Protein AF-A0A6J6LRE7-F1 (afdb_monomer)

Sequence (114 aa):
MLYPKILLDKLSESELDLEEVFERNLHNSAFTSDYGNASTVLRDMSSEELVEAVTEMARRVEGTFVETPLQKQMQAKLNHILSNHPKLQPTPNHHPVRAEFASCFLSNYPKFID

Solvent-accessible surface area (backbone atoms only — not comparable to full-atom values): 6951 Å² total; per-residue (Å²): 136,88,71,64,68,44,53,23,34,63,84,80,68,40,76,58,51,73,65,57,35,54,77,67,51,44,83,82,20,79,96,39,71,62,40,73,68,64,47,57,43,79,41,68,60,50,74,66,58,46,50,52,52,51,51,50,52,49,26,57,72,73,70,68,53,81,72,51,76,67,54,50,52,51,50,52,54,50,52,54,52,36,70,75,34,71,91,67,48,76,67,92,78,63,65,52,64,60,55,50,49,52,50,55,49,44,73,76,42,67,73,78,82,110

pLDDT: mean 73.81, std 12.64, range [45.66, 89.88]

Radius of gyration: 17.72 Å; Cα contacts (8 Å, |Δi|>4): 63; chains: 1; bound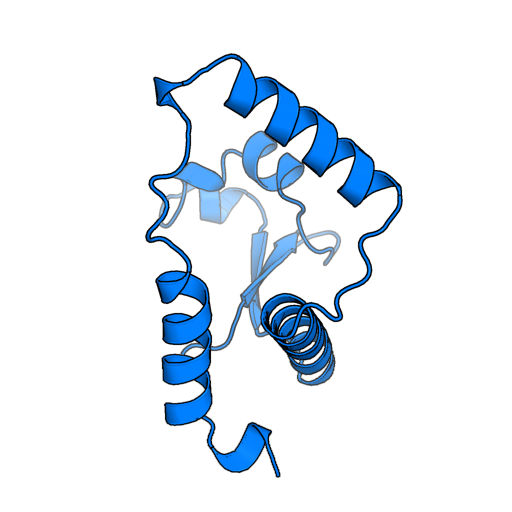ing box: 44×36×43 Å

Secondary structure (DSSP, 8-state):
----EEEEETTT-PBPPHHHHHHTTGGG-TTSHHHHHTTEEEEEPPHHHHHHHHHHHHHHHHT-----HHHHHHHHHHHHHHHH-GGGSPPTT-SHHHHHHHHHHHHH-GGG--

Foldseek 3Di:
DDADKFKAQQPVRDTDDPVNCVVLVVVPQVPHVSVVVSRIDIDGDDPVRVCVVVVQLVCVLVVNHDDDPVRVVVVVVVVVVCVVPVVPPPDPPPPCVSVVVVVVVCVVPVVPVD

Structure (mmCIF, N/CA/C/O backbone):
data_AF-A0A6J6LRE7-F1
#
_entry.id   AF-A0A6J6LRE7-F1
#
loop_
_atom_site.group_PDB
_atom_site.id
_atom_site.type_symbol
_atom_site.label_atom_id
_atom_site.label_alt_id
_atom_site.label_comp_id
_atom_site.label_asym_id
_atom_site.label_entity_id
_atom_site.label_seq_id
_atom_site.pdbx_PDB_ins_code
_atom_site.Cartn_x
_atom_site.Cartn_y
_atom_site.Cartn_z
_atom_site.occupancy
_atom_site.B_iso_or_equiv
_atom_site.auth_seq_id
_atom_site.auth_comp_id
_atom_site.auth_asym_id
_atom_site.auth_atom_id
_atom_site.pdbx_PDB_model_num
ATOM 1 N N . MET A 1 1 ? 3.496 -20.531 3.641 1.00 46.78 1 MET A N 1
ATOM 2 C CA . MET A 1 1 ? 3.313 -19.177 4.202 1.00 46.78 1 MET A CA 1
ATOM 3 C C . MET A 1 1 ? 3.497 -18.184 3.069 1.00 46.78 1 MET A C 1
ATOM 5 O O . MET A 1 1 ? 4.495 -18.287 2.369 1.00 46.78 1 MET A O 1
ATOM 9 N N . LEU A 1 2 ? 2.515 -17.314 2.833 1.00 54.88 2 LEU A N 1
ATOM 10 C CA . LEU A 1 2 ? 2.625 -16.183 1.908 1.00 54.88 2 LEU A CA 1
ATOM 11 C C . LEU A 1 2 ? 2.951 -14.959 2.761 1.00 54.88 2 LEU A C 1
ATOM 13 O O . LEU A 1 2 ? 2.107 -14.512 3.531 1.00 54.88 2 LEU A O 1
ATOM 17 N N . TYR A 1 3 ? 4.188 -14.483 2.678 1.00 63.53 3 TYR A N 1
ATOM 18 C CA . TYR A 1 3 ? 4.587 -13.228 3.303 1.00 63.53 3 TYR A CA 1
ATOM 19 C C . TYR A 1 3 ? 4.154 -12.073 2.396 1.00 63.53 3 TYR A C 1
ATOM 21 O O . TYR A 1 3 ? 4.303 -12.204 1.175 1.00 63.53 3 TYR A O 1
ATOM 29 N N . PRO A 1 4 ? 3.597 -10.980 2.946 1.00 74.94 4 PRO A N 1
ATOM 30 C CA . PRO A 1 4 ? 3.396 -9.745 2.198 1.00 74.94 4 PRO A CA 1
ATOM 31 C C . PRO A 1 4 ? 4.692 -9.318 1.502 1.00 74.94 4 PRO A C 1
ATOM 33 O O . PRO A 1 4 ? 5.776 -9.431 2.081 1.00 74.94 4 PRO A O 1
ATOM 36 N N . LYS A 1 5 ? 4.577 -8.882 0.245 1.00 81.75 5 LYS A N 1
ATOM 37 C CA . LYS A 1 5 ? 5.720 -8.565 -0.616 1.00 81.75 5 LYS A CA 1
ATOM 38 C C . LYS A 1 5 ? 5.669 -7.117 -1.063 1.00 81.75 5 LYS A C 1
ATOM 40 O O . LYS A 1 5 ? 4.596 -6.620 -1.391 1.00 81.75 5 LYS A O 1
ATOM 45 N N . 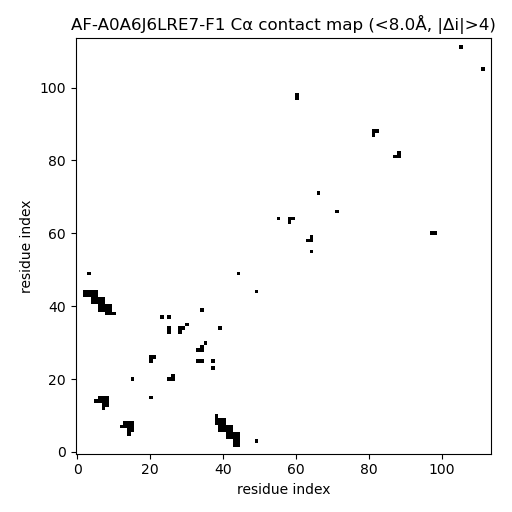ILE A 1 6 ? 6.842 -6.509 -1.142 1.00 86.00 6 ILE A N 1
ATOM 46 C CA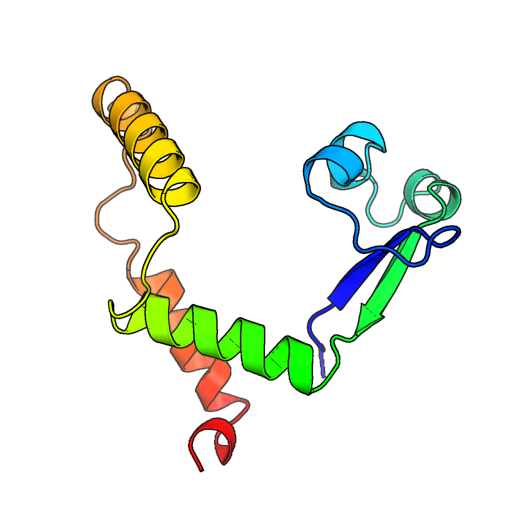 . ILE A 1 6 ? 7.062 -5.196 -1.741 1.00 86.00 6 ILE A CA 1
ATOM 47 C C . ILE A 1 6 ? 7.731 -5.409 -3.096 1.00 86.00 6 ILE A C 1
ATOM 49 O O . ILE A 1 6 ? 8.582 -6.295 -3.249 1.00 86.00 6 ILE A O 1
ATOM 53 N N . LEU A 1 7 ? 7.325 -4.612 -4.080 1.00 88.00 7 LEU A N 1
ATOM 54 C CA . LEU A 1 7 ? 7.969 -4.561 -5.382 1.00 88.00 7 LEU A CA 1
ATOM 55 C C . LEU A 1 7 ? 9.026 -3.455 -5.370 1.00 88.00 7 LEU A C 1
ATOM 57 O O . LEU A 1 7 ? 8.724 -2.302 -5.079 1.00 88.00 7 LEU A O 1
ATOM 61 N N . LEU A 1 8 ? 10.262 -3.825 -5.674 1.00 89.88 8 LEU A N 1
ATOM 62 C CA . LEU A 1 8 ? 11.416 -2.938 -5.658 1.00 89.88 8 LEU A CA 1
ATOM 63 C C . LEU A 1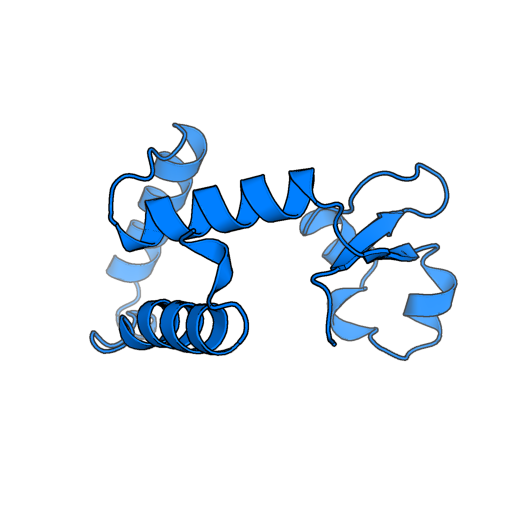 8 ? 11.982 -2.779 -7.065 1.00 89.88 8 LEU A C 1
ATOM 65 O O . LEU A 1 8 ? 11.980 -3.729 -7.858 1.00 89.88 8 LEU A O 1
ATOM 69 N N . ASP A 1 9 ? 12.553 -1.615 -7.336 1.00 88.69 9 ASP A N 1
ATOM 70 C CA . ASP A 1 9 ? 13.506 -1.437 -8.421 1.00 88.69 9 ASP A CA 1
ATOM 71 C C . ASP A 1 9 ? 14.824 -2.136 -8.056 1.00 88.69 9 ASP A C 1
ATOM 73 O O . ASP A 1 9 ? 15.370 -1.962 -6.969 1.00 88.69 9 ASP A O 1
ATOM 77 N N . LYS A 1 10 ? 15.353 -2.959 -8.958 1.00 85.38 10 LYS A N 1
ATOM 78 C CA . LYS A 1 10 ? 16.573 -3.740 -8.720 1.00 85.38 10 LYS A CA 1
ATOM 79 C C . LYS A 1 10 ? 17.844 -2.883 -8.714 1.00 85.38 10 LYS A C 1
ATOM 81 O O . LYS A 1 10 ? 18.850 -3.323 -8.170 1.00 85.38 10 LYS A O 1
ATOM 86 N N . LEU A 1 11 ? 17.840 -1.730 -9.380 1.00 85.62 11 LEU A N 1
ATOM 87 C CA . LEU A 1 11 ? 19.001 -0.853 -9.527 1.00 85.62 11 LEU A CA 1
ATOM 88 C C . LEU A 1 11 ? 19.106 0.140 -8.371 1.00 85.62 11 LEU A C 1
ATOM 90 O O . LEU A 1 11 ? 20.199 0.332 -7.845 1.00 85.62 11 LEU A O 1
ATOM 94 N N . SER A 1 12 ? 17.995 0.776 -7.995 1.00 87.81 12 SER A N 1
ATOM 95 C CA . SER A 1 12 ? 17.962 1.740 -6.887 1.00 87.81 12 SER A CA 1
ATOM 96 C C . SER A 1 12 ? 17.639 1.108 -5.535 1.00 87.81 12 SER A C 1
ATOM 98 O O . SER A 1 12 ? 17.809 1.776 -4.518 1.00 87.81 12 SER A O 1
ATOM 100 N N . GLU A 1 13 ? 17.156 -0.139 -5.517 1.00 84.50 13 GLU A N 1
ATOM 101 C CA . GLU A 1 13 ? 16.615 -0.825 -4.331 1.00 84.50 13 GLU A CA 1
ATOM 102 C C . GLU A 1 13 ? 15.437 -0.083 -3.671 1.00 84.50 13 GLU A C 1
ATOM 104 O O . GLU A 1 13 ? 15.043 -0.398 -2.547 1.00 84.50 13 GLU A O 1
ATOM 109 N N . SER A 1 14 ? 14.842 0.888 -4.371 1.00 87.81 14 SER A N 1
ATOM 110 C CA . SER A 1 14 ? 13.696 1.653 -3.885 1.00 87.81 14 SER A CA 1
ATOM 111 C C . SER A 1 14 ? 12.387 0.909 -4.125 1.00 87.81 14 SER A C 1
ATOM 113 O O . SER A 1 14 ? 12.233 0.207 -5.127 1.00 87.81 14 SER A O 1
ATOM 115 N N . GLU A 1 15 ? 11.430 1.090 -3.215 1.00 89.38 15 GLU A N 1
ATOM 116 C CA . GLU A 1 15 ? 10.048 0.666 -3.430 1.00 89.38 15 GLU A CA 1
ATOM 117 C C . GLU A 1 15 ? 9.461 1.383 -4.639 1.00 89.38 15 GLU A C 1
ATOM 119 O O . GLU A 1 15 ? 9.622 2.595 -4.776 1.00 89.38 15 GLU A O 1
ATOM 124 N N . LEU A 1 16 ? 8.826 0.605 -5.517 1.00 87.25 16 LEU A N 1
ATOM 125 C CA . LEU A 1 16 ? 8.122 1.139 -6.668 1.00 87.25 16 LEU A CA 1
ATOM 126 C C . LEU A 1 16 ? 6.745 1.615 -6.247 1.00 87.25 16 LEU A C 1
ATOM 128 O O .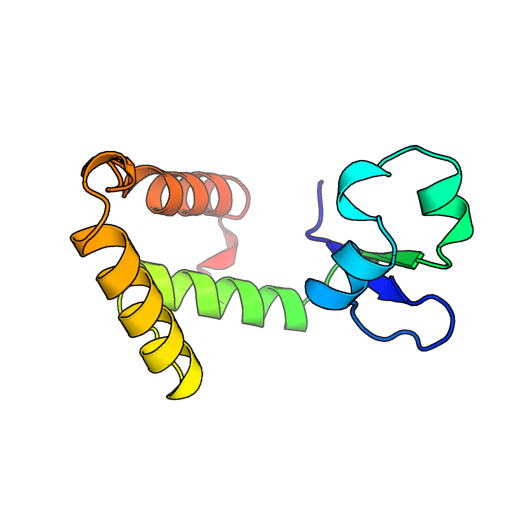 LEU A 1 16 ? 5.950 0.841 -5.702 1.00 87.25 16 LEU A O 1
ATOM 132 N N . ASP A 1 17 ? 6.445 2.868 -6.558 1.00 86.75 17 ASP A N 1
ATOM 133 C CA . ASP A 1 17 ? 5.099 3.378 -6.378 1.00 86.75 17 ASP A CA 1
ATOM 134 C C . ASP A 1 17 ? 4.151 2.900 -7.492 1.00 86.75 17 ASP A C 1
ATOM 136 O O . ASP A 1 17 ? 4.521 2.231 -8.465 1.00 86.75 17 ASP A O 1
ATOM 140 N N . LEU A 1 18 ? 2.865 3.210 -7.327 1.00 82.19 18 LEU A N 1
ATOM 141 C CA . LEU A 1 18 ? 1.847 2.780 -8.276 1.00 82.19 18 LEU A CA 1
ATOM 142 C C . LEU A 1 18 ? 2.051 3.404 -9.667 1.00 82.19 18 LEU A C 1
ATOM 144 O O . LEU A 1 18 ? 1.760 2.746 -10.663 1.00 82.19 18 LEU A O 1
ATOM 148 N N . GLU A 1 19 ? 2.525 4.649 -9.741 1.00 84.56 19 GLU A N 1
ATOM 149 C CA . GLU A 1 19 ? 2.756 5.357 -11.002 1.00 84.56 19 GLU A CA 1
ATOM 150 C C . GLU A 1 19 ? 3.871 4.663 -11.790 1.00 84.56 19 GLU A C 1
ATOM 152 O O . GLU A 1 19 ? 3.653 4.269 -12.937 1.00 84.56 19 GLU A O 1
ATOM 157 N N . GLU A 1 20 ? 4.991 4.357 -11.137 1.00 86.00 20 GLU A N 1
ATOM 158 C CA . GLU A 1 20 ? 6.111 3.632 -11.739 1.00 86.00 20 GLU A CA 1
ATOM 159 C C . GLU A 1 20 ? 5.709 2.229 -12.222 1.00 86.00 20 GLU A C 1
ATOM 161 O O . GLU A 1 20 ? 6.150 1.768 -13.279 1.00 86.00 20 GLU A O 1
ATOM 166 N N . VAL A 1 21 ? 4.831 1.540 -11.486 1.00 85.06 21 VAL A N 1
ATOM 167 C CA . VAL A 1 21 ? 4.278 0.238 -11.898 1.00 85.06 21 VAL A CA 1
ATOM 168 C C . VAL A 1 21 ? 3.465 0.355 -13.192 1.00 85.06 21 VAL A C 1
ATOM 170 O O . VAL A 1 21 ? 3.530 -0.536 -14.051 1.00 85.06 21 VAL A O 1
ATOM 173 N N . PHE A 1 22 ? 2.704 1.437 -13.372 1.00 83.69 22 PHE A N 1
ATOM 174 C CA . PHE A 1 22 ? 1.955 1.675 -14.608 1.00 83.69 22 PHE A CA 1
ATOM 175 C C . PHE A 1 22 ? 2.861 2.101 -15.760 1.00 83.69 22 PHE A C 1
ATOM 177 O O . PHE A 1 22 ? 2.731 1.537 -16.848 1.00 83.69 22 PHE A O 1
ATOM 184 N N . GLU A 1 23 ? 3.801 3.016 -15.529 1.00 84.56 23 GLU A N 1
ATOM 185 C CA . GLU A 1 23 ? 4.750 3.481 -16.548 1.00 84.56 23 GLU A CA 1
ATOM 186 C C . GLU A 1 23 ? 5.589 2.333 -17.119 1.00 84.56 23 GLU A C 1
ATOM 188 O O . GLU A 1 23 ? 5.817 2.246 -18.328 1.00 84.56 23 GLU A O 1
ATOM 193 N N . ARG A 1 24 ? 5.980 1.388 -16.261 1.00 82.19 24 ARG A N 1
ATOM 194 C CA . ARG A 1 24 ? 6.736 0.190 -16.650 1.00 82.19 24 ARG A CA 1
ATOM 195 C C . ARG A 1 24 ? 5.852 -0.931 -17.213 1.00 82.19 24 ARG A C 1
ATOM 197 O O . ARG A 1 24 ? 6.352 -2.018 -17.489 1.00 82.19 24 ARG A O 1
ATOM 204 N N . ASN A 1 25 ? 4.545 -0.694 -17.380 1.00 78.50 25 ASN A N 1
ATOM 205 C CA . ASN A 1 25 ? 3.540 -1.678 -17.806 1.00 78.50 25 ASN A CA 1
ATOM 206 C C . ASN A 1 25 ? 3.536 -2.970 -16.965 1.00 78.50 25 ASN A C 1
ATOM 208 O O . ASN A 1 25 ? 3.157 -4.041 -17.443 1.00 78.50 25 ASN A O 1
ATOM 212 N N . LEU A 1 26 ? 3.921 -2.876 -15.689 1.00 79.69 26 LEU A N 1
ATOM 213 C CA . LEU A 1 26 ? 4.071 -4.032 -14.804 1.00 79.69 26 LEU A CA 1
ATOM 214 C C . LEU A 1 26 ? 2.733 -4.623 -14.350 1.00 79.69 26 LEU A C 1
ATOM 216 O O . LEU A 1 26 ? 2.626 -5.820 -14.093 1.00 79.69 26 LEU A O 1
ATOM 220 N N . HIS A 1 27 ? 1.691 -3.796 -14.307 1.00 74.81 27 HIS A N 1
ATOM 221 C CA . HIS A 1 27 ? 0.348 -4.174 -13.867 1.00 74.81 27 HIS A CA 1
ATOM 222 C C . HIS A 1 27 ? -0.288 -5.321 -14.680 1.00 74.81 27 HIS A C 1
ATOM 224 O O . HIS A 1 27 ? -1.083 -6.081 -14.132 1.00 74.81 27 HIS A O 1
ATOM 230 N N . ASN A 1 28 ? 0.078 -5.478 -15.958 1.00 71.81 28 ASN A N 1
ATOM 231 C CA . ASN A 1 28 ? -0.427 -6.543 -16.838 1.00 71.81 28 ASN A CA 1
ATOM 232 C C . ASN A 1 28 ? 0.617 -7.625 -17.142 1.00 71.81 28 ASN A C 1
ATOM 234 O O . ASN A 1 28 ? 0.326 -8.571 -17.872 1.00 71.81 28 ASN A O 1
ATOM 238 N N . SER A 1 29 ? 1.837 -7.483 -16.627 1.00 68.25 29 SER A N 1
ATOM 239 C CA . SER A 1 29 ? 2.986 -8.267 -17.076 1.00 68.25 29 SER A CA 1
ATOM 240 C C . SER A 1 29 ? 3.327 -9.432 -16.148 1.00 68.25 29 SER A C 1
ATOM 242 O O . SER A 1 29 ? 4.328 -10.112 -16.380 1.00 68.25 29 SER A O 1
ATOM 244 N N . ALA A 1 30 ? 2.513 -9.710 -15.124 1.00 63.84 30 ALA A N 1
ATOM 245 C CA . ALA A 1 30 ? 2.747 -10.825 -14.210 1.00 63.84 30 ALA A CA 1
ATOM 246 C C . ALA A 1 30 ? 3.014 -12.124 -14.997 1.00 63.84 30 ALA A C 1
ATOM 248 O O . ALA A 1 30 ? 2.203 -12.543 -15.822 1.00 63.84 30 ALA A O 1
ATOM 249 N N . PHE A 1 31 ? 4.171 -12.747 -14.746 1.00 63.22 31 PHE A N 1
ATOM 250 C CA . PHE A 1 31 ? 4.654 -13.965 -15.421 1.00 63.22 31 PHE A CA 1
ATOM 251 C C . PHE A 1 31 ? 5.032 -13.822 -16.909 1.00 63.22 31 PHE A C 1
ATOM 253 O O . PHE A 1 31 ? 5.198 -14.829 -17.598 1.00 63.22 31 PHE A O 1
ATOM 260 N N . THR A 1 32 ? 5.221 -12.601 -17.410 1.00 71.75 32 THR A N 1
ATOM 261 C CA . THR A 1 32 ? 5.714 -12.334 -18.773 1.00 71.75 32 THR A CA 1
ATOM 262 C C . THR A 1 32 ? 7.211 -12.003 -18.784 1.00 71.75 32 THR A C 1
ATOM 264 O O . THR A 1 32 ? 7.802 -11.660 -17.757 1.00 71.75 32 THR A O 1
ATOM 267 N N . SER A 1 33 ? 7.837 -12.072 -19.964 1.00 66.56 33 SER A N 1
ATOM 268 C CA . SER A 1 33 ? 9.220 -11.615 -20.172 1.00 66.56 33 SER A CA 1
ATOM 269 C C . SER A 1 33 ? 9.421 -10.152 -19.786 1.00 66.56 33 SER A C 1
ATOM 271 O O . SER A 1 33 ? 10.499 -9.784 -19.328 1.00 66.56 33 SER A O 1
ATOM 273 N N . ASP A 1 34 ? 8.381 -9.334 -19.927 1.00 68.31 34 ASP A N 1
ATOM 274 C CA . ASP A 1 34 ? 8.442 -7.897 -19.675 1.00 68.31 34 ASP A CA 1
ATOM 275 C C . ASP A 1 34 ? 8.622 -7.615 -18.181 1.00 68.31 34 ASP A C 1
ATOM 277 O O . ASP A 1 34 ? 9.406 -6.747 -17.813 1.00 68.31 34 ASP A O 1
ATOM 281 N N . TYR A 1 35 ? 8.020 -8.437 -17.315 1.00 68.75 35 TYR A N 1
ATOM 282 C CA . TYR A 1 35 ? 8.281 -8.409 -15.874 1.00 68.75 35 TYR A CA 1
ATOM 283 C C . TYR A 1 35 ? 9.731 -8.787 -15.538 1.00 68.75 35 TYR A C 1
ATOM 285 O O . TYR A 1 35 ? 10.373 -8.144 -14.712 1.00 68.75 35 TYR A O 1
ATOM 293 N N . GLY A 1 36 ? 10.280 -9.807 -16.208 1.00 65.75 36 GLY A N 1
ATOM 294 C CA . GLY A 1 36 ? 11.681 -10.211 -16.033 1.00 65.75 36 GLY A CA 1
ATOM 295 C C . GLY A 1 36 ? 12.687 -9.157 -16.516 1.00 65.75 36 GLY A C 1
ATOM 296 O O . GLY A 1 36 ? 13.771 -9.033 -15.946 1.00 65.75 36 GLY A O 1
ATOM 297 N N . ASN A 1 37 ? 12.313 -8.376 -17.532 1.00 71.00 37 ASN A N 1
ATOM 298 C CA . ASN A 1 37 ? 13.145 -7.336 -18.139 1.00 71.00 37 ASN A CA 1
ATOM 299 C C . ASN A 1 37 ? 13.013 -5.967 -17.453 1.00 71.00 37 ASN A C 1
ATOM 301 O O . ASN A 1 37 ? 13.917 -5.140 -17.570 1.00 71.00 37 ASN A O 1
ATOM 305 N N . ALA A 1 38 ? 11.936 -5.727 -16.702 1.00 71.94 38 ALA A N 1
ATOM 306 C CA . ALA A 1 38 ? 11.659 -4.459 -16.023 1.00 71.94 38 ALA A CA 1
ATOM 307 C C . ALA A 1 38 ? 12.583 -4.150 -14.830 1.00 71.94 38 ALA A C 1
ATOM 309 O O . ALA A 1 38 ? 12.382 -3.152 -14.140 1.00 71.94 38 ALA A O 1
ATOM 310 N N . SER A 1 39 ? 13.602 -4.985 -14.592 1.00 81.94 39 SER A N 1
ATOM 311 C CA . SER A 1 39 ? 14.568 -4.825 -13.500 1.00 81.94 39 SER A CA 1
ATOM 312 C C . SER A 1 39 ? 13.882 -4.638 -12.147 1.00 81.94 39 SER A C 1
ATOM 314 O O . SER A 1 39 ? 14.268 -3.775 -11.372 1.00 81.94 39 SER A O 1
ATOM 316 N N . THR A 1 40 ? 12.867 -5.451 -11.856 1.00 83.12 40 THR A N 1
ATOM 317 C CA . THR A 1 40 ? 12.136 -5.407 -10.584 1.00 83.12 40 THR A CA 1
ATOM 318 C C . THR A 1 40 ? 12.359 -6.662 -9.753 1.00 83.12 40 THR A C 1
ATOM 320 O O . THR A 1 40 ? 12.505 -7.758 -10.298 1.00 83.12 40 THR A O 1
ATOM 323 N N . VAL A 1 41 ? 12.357 -6.524 -8.430 1.00 85.81 41 VAL A N 1
ATOM 324 C CA . VAL A 1 41 ? 12.496 -7.633 -7.475 1.00 85.81 41 VAL A CA 1
ATOM 325 C C . VAL A 1 41 ? 11.350 -7.592 -6.475 1.00 85.81 41 VAL A C 1
ATOM 327 O O . VAL A 1 41 ? 10.975 -6.533 -5.990 1.00 85.81 41 VAL A O 1
ATOM 330 N N . LEU A 1 42 ? 10.805 -8.763 -6.143 1.00 85.00 42 LEU A N 1
ATOM 331 C CA . LEU A 1 42 ? 9.897 -8.906 -5.009 1.00 85.00 42 LEU A CA 1
ATOM 332 C C . LEU A 1 42 ? 10.700 -9.267 -3.764 1.00 85.00 42 LEU A C 1
ATOM 334 O O . LEU A 1 42 ? 11.413 -10.274 -3.766 1.00 85.00 42 LEU A O 1
ATOM 338 N N . ARG A 1 43 ? 10.532 -8.490 -2.698 1.00 87.88 43 ARG A N 1
ATOM 339 C CA . ARG A 1 43 ? 11.096 -8.776 -1.375 1.00 87.88 43 ARG A CA 1
ATOM 340 C C . ARG A 1 43 ? 9.966 -8.994 -0.375 1.00 87.88 43 ARG A C 1
ATOM 342 O O . ARG A 1 43 ? 8.935 -8.336 -0.458 1.00 87.88 43 ARG A O 1
ATOM 349 N N . ASP A 1 44 ? 10.162 -9.909 0.568 1.00 86.06 44 ASP A N 1
ATOM 350 C CA . ASP A 1 44 ? 9.272 -10.028 1.726 1.00 86.06 44 ASP A CA 1
ATOM 351 C C . ASP A 1 44 ? 9.417 -8.798 2.635 1.00 86.06 44 ASP A C 1
ATOM 353 O O . ASP A 1 44 ? 10.531 -8.318 2.858 1.00 86.06 44 ASP A O 1
ATOM 357 N N . MET A 1 45 ? 8.303 -8.295 3.165 1.00 82.50 45 MET A N 1
ATOM 358 C CA . MET A 1 45 ? 8.320 -7.202 4.144 1.00 82.50 45 MET A CA 1
ATOM 359 C C . MET A 1 45 ? 9.104 -7.603 5.404 1.00 82.50 45 MET A C 1
ATOM 361 O O . MET A 1 45 ? 9.026 -8.749 5.856 1.00 82.50 45 MET A O 1
ATOM 365 N N . SER A 1 46 ? 9.851 -6.658 5.976 1.00 85.00 46 SER A N 1
ATOM 366 C CA . SER A 1 46 ? 10.514 -6.826 7.269 1.00 85.00 46 SER A CA 1
ATOM 367 C C . SER A 1 46 ? 9.482 -6.844 8.399 1.00 85.00 46 SER A C 1
ATOM 369 O O . SER A 1 46 ? 8.328 -6.448 8.222 1.00 85.00 46 SER A O 1
ATOM 371 N N . SER A 1 47 ? 9.886 -7.298 9.586 1.00 82.62 47 SER A N 1
ATOM 372 C CA . SER A 1 47 ? 9.010 -7.302 10.764 1.00 82.62 47 SER A CA 1
ATOM 373 C C . SER A 1 47 ? 8.493 -5.900 11.097 1.00 82.62 47 SER A C 1
ATOM 375 O O . SER A 1 47 ? 7.328 -5.743 11.446 1.00 82.62 47 SER A O 1
ATOM 377 N N . GLU A 1 48 ? 9.344 -4.885 10.964 1.00 84.88 48 GLU A N 1
ATOM 378 C CA . GLU A 1 48 ? 9.016 -3.482 11.219 1.00 84.88 48 GLU A CA 1
ATOM 379 C C . GLU A 1 48 ? 7.991 -2.965 10.203 1.00 84.88 48 GLU A C 1
ATOM 381 O O . GLU A 1 48 ? 6.945 -2.452 10.597 1.00 84.88 48 GLU A O 1
ATOM 386 N N . GLU A 1 49 ? 8.235 -3.193 8.908 1.00 81.50 49 GLU A N 1
ATOM 387 C CA . GLU A 1 49 ? 7.326 -2.799 7.821 1.00 81.50 49 GLU A CA 1
ATOM 388 C C . GLU A 1 49 ? 5.952 -3.476 7.966 1.00 81.50 49 GLU A C 1
ATOM 390 O O . GLU A 1 49 ? 4.906 -2.861 7.747 1.00 81.50 49 GLU A O 1
ATOM 395 N N . LEU A 1 50 ? 5.937 -4.748 8.377 1.00 82.38 50 LEU A N 1
ATOM 396 C CA . LEU A 1 50 ? 4.704 -5.483 8.658 1.00 82.38 50 LEU A CA 1
ATOM 397 C C . LEU A 1 50 ? 3.936 -4.877 9.833 1.00 82.38 50 LEU A C 1
ATOM 399 O O . LEU A 1 50 ? 2.720 -4.713 9.745 1.00 82.38 50 LEU A O 1
ATOM 403 N N . VAL A 1 51 ? 4.619 -4.546 10.930 1.00 79.62 51 VAL A N 1
ATOM 404 C CA . VAL A 1 51 ? 3.979 -3.935 12.103 1.00 79.62 51 VAL A CA 1
ATOM 405 C C . VAL A 1 51 ? 3.376 -2.583 11.739 1.00 79.62 51 VAL A C 1
ATOM 407 O O . VAL A 1 51 ? 2.240 -2.313 12.132 1.00 79.62 51 VAL A O 1
ATOM 410 N N . GLU A 1 52 ? 4.077 -1.756 10.964 1.00 82.56 52 GLU A N 1
ATOM 411 C CA . GLU A 1 52 ? 3.557 -0.467 10.500 1.00 82.56 52 GLU A CA 1
ATOM 412 C C . GLU A 1 52 ? 2.308 -0.634 9.632 1.00 82.56 52 GLU A C 1
ATOM 414 O O . GLU A 1 52 ? 1.268 -0.035 9.928 1.00 82.56 52 GLU A O 1
ATOM 419 N N . ALA A 1 53 ? 2.370 -1.511 8.625 1.00 79.50 53 ALA A N 1
ATOM 420 C CA . ALA A 1 53 ? 1.244 -1.779 7.738 1.00 79.50 53 ALA A CA 1
ATOM 421 C C . ALA A 1 53 ? 0.027 -2.306 8.510 1.00 79.50 53 ALA A C 1
ATOM 423 O O . ALA A 1 53 ? -1.089 -1.808 8.342 1.00 79.50 53 ALA A O 1
ATOM 424 N N . VAL A 1 54 ? 0.222 -3.271 9.413 1.00 80.12 54 VAL A N 1
ATOM 425 C CA . VAL A 1 54 ? -0.890 -3.830 10.191 1.00 80.12 54 VAL A CA 1
ATOM 426 C C . VAL A 1 54 ? -1.424 -2.822 11.211 1.00 80.12 54 VAL A C 1
ATOM 428 O O . VAL A 1 54 ? -2.638 -2.736 11.393 1.00 80.12 54 VAL A O 1
ATOM 431 N N . THR A 1 55 ? -0.567 -2.001 11.823 1.00 80.00 55 THR A N 1
ATOM 432 C CA . THR A 1 55 ? -1.002 -0.918 12.722 1.00 80.00 55 THR A CA 1
ATOM 433 C C . THR A 1 55 ? -1.868 0.094 11.979 1.00 80.00 55 THR A C 1
ATOM 435 O O . THR A 1 55 ? -2.904 0.522 12.492 1.00 80.00 55 THR A O 1
ATOM 438 N N . GLU A 1 56 ? -1.484 0.470 10.757 1.00 84.81 56 GLU A N 1
ATOM 439 C CA . GLU A 1 56 ? -2.310 1.329 9.914 1.00 84.81 56 GLU A CA 1
ATOM 440 C C . GLU A 1 56 ? -3.671 0.682 9.627 1.00 84.81 56 GLU A C 1
ATOM 442 O O . GLU A 1 56 ? -4.716 1.316 9.813 1.00 84.81 56 GLU A O 1
ATOM 447 N N . MET A 1 57 ? -3.675 -0.584 9.201 1.00 79.62 57 MET A N 1
ATOM 448 C CA . MET A 1 57 ? -4.904 -1.318 8.901 1.00 79.62 57 MET A CA 1
ATOM 449 C C . MET A 1 57 ? -5.826 -1.406 10.119 1.00 79.62 57 MET A C 1
ATOM 451 O O . MET A 1 57 ? -7.021 -1.133 9.989 1.00 79.62 57 MET A O 1
ATOM 455 N N . ALA A 1 58 ? -5.280 -1.710 11.298 1.00 75.94 58 ALA A N 1
ATOM 456 C CA . ALA A 1 58 ? -6.025 -1.754 12.552 1.00 75.94 58 ALA A CA 1
ATOM 457 C C . ALA A 1 58 ? -6.682 -0.400 12.848 1.00 75.94 58 ALA A C 1
ATOM 459 O O . ALA A 1 58 ? -7.901 -0.326 13.009 1.00 75.94 58 ALA A O 1
ATOM 460 N N . ARG A 1 59 ? -5.919 0.698 12.768 1.00 74.25 59 ARG A N 1
ATOM 461 C CA . ARG A 1 59 ? -6.456 2.054 12.963 1.00 74.25 59 ARG A CA 1
ATOM 462 C C . ARG A 1 59 ? -7.573 2.394 11.973 1.00 74.25 59 ARG A C 1
ATOM 464 O O . ARG A 1 59 ? -8.538 3.070 12.331 1.00 74.25 59 ARG A O 1
ATOM 471 N N . ARG A 1 60 ? -7.474 1.942 10.716 1.00 81.12 60 ARG A N 1
ATOM 472 C CA . ARG A 1 60 ? -8.520 2.158 9.695 1.00 81.12 60 ARG A CA 1
ATOM 473 C C . ARG A 1 60 ? -9.791 1.360 9.983 1.00 81.12 60 ARG A C 1
ATOM 475 O O . ARG A 1 60 ? -10.877 1.830 9.644 1.00 81.12 60 ARG A O 1
ATOM 482 N N . VAL A 1 61 ? -9.668 0.167 10.564 1.00 76.44 61 VAL A N 1
ATOM 483 C CA . VAL A 1 61 ? -10.806 -0.677 10.970 1.00 76.44 61 VAL A CA 1
ATOM 484 C C . VAL A 1 61 ? -11.493 -0.101 12.205 1.00 76.44 61 VAL A C 1
ATOM 486 O O . VAL A 1 61 ? -12.717 -0.013 12.236 1.00 76.44 61 VAL A O 1
ATOM 489 N N . GLU A 1 62 ? -10.713 0.353 13.181 1.00 75.56 62 GLU A N 1
ATOM 490 C CA . GLU A 1 62 ? -11.202 0.927 14.439 1.00 75.56 62 GLU A CA 1
ATOM 491 C C . GLU A 1 62 ? -11.730 2.363 14.294 1.00 75.56 62 GLU A C 1
AT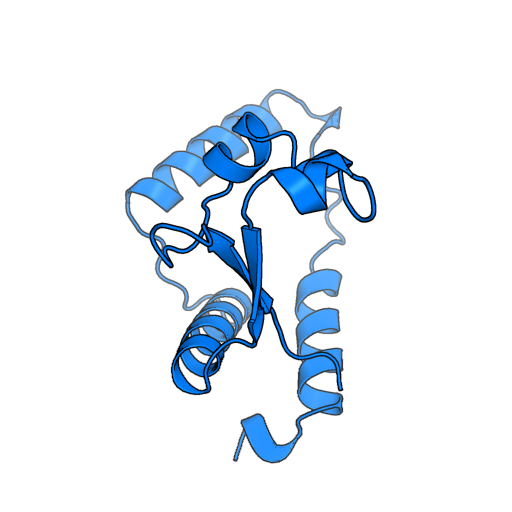OM 493 O O . GLU A 1 62 ? -12.297 2.917 15.233 1.00 75.56 62 GLU A O 1
ATOM 498 N N . GLY A 1 63 ? -11.544 2.991 13.130 1.00 79.75 63 GLY A N 1
ATOM 499 C CA . GLY A 1 63 ? -11.946 4.380 12.893 1.00 79.75 63 GLY A CA 1
ATOM 500 C C . GLY A 1 63 ? -11.061 5.410 13.603 1.00 79.75 63 GLY A C 1
AT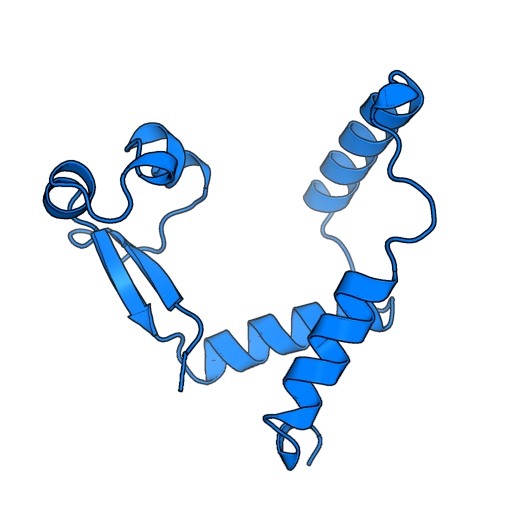OM 501 O O . GLY A 1 63 ? -11.449 6.568 13.730 1.00 79.75 63 GLY A O 1
ATOM 502 N N . THR A 1 64 ? -9.871 5.008 14.052 1.00 81.62 64 THR A N 1
ATOM 503 C CA . THR A 1 64 ? -8.883 5.864 14.730 1.00 81.62 64 THR A CA 1
ATOM 504 C C . THR A 1 64 ? -7.790 6.370 13.784 1.00 81.62 64 THR A C 1
ATOM 506 O O . THR A 1 64 ? -6.941 7.169 14.181 1.00 81.62 64 THR A O 1
ATOM 509 N N . PHE A 1 65 ? -7.799 5.936 12.518 1.00 81.81 65 PHE A N 1
ATOM 510 C CA . PHE A 1 65 ? -6.851 6.394 11.506 1.00 81.81 65 PHE A CA 1
ATOM 511 C C . PHE A 1 65 ? -7.037 7.881 11.194 1.00 81.81 65 PHE A C 1
ATOM 513 O O . PHE A 1 65 ? -8.104 8.321 10.761 1.00 81.81 65 PHE A O 1
ATOM 520 N N . VAL A 1 66 ? -5.966 8.653 11.374 1.00 85.56 66 VAL A N 1
ATOM 521 C CA . VAL A 1 66 ? -5.939 10.078 11.047 1.00 85.56 66 VAL A CA 1
ATOM 522 C C . VAL A 1 66 ? -5.360 10.250 9.651 1.00 85.56 66 VAL A C 1
ATOM 524 O O . VAL A 1 66 ? -4.154 10.149 9.448 1.00 85.56 66 VAL A O 1
ATOM 527 N N . GLU A 1 67 ? -6.234 10.541 8.692 1.00 83.88 67 GLU A N 1
ATOM 528 C CA . GLU A 1 67 ? -5.826 10.839 7.322 1.00 83.88 67 GLU A CA 1
ATOM 529 C C . GLU A 1 67 ? -4.961 12.103 7.248 1.00 83.88 67 GLU A C 1
ATOM 531 O O . GLU A 1 67 ? -5.256 13.129 7.880 1.00 83.88 67 GLU A O 1
ATOM 536 N N . THR A 1 68 ? -3.931 12.056 6.405 1.00 88.06 68 THR A N 1
ATOM 537 C CA . THR A 1 68 ? -3.124 13.232 6.072 1.00 88.06 68 THR A CA 1
ATOM 538 C C . THR A 1 68 ? -3.965 14.272 5.314 1.00 88.06 68 THR A C 1
ATOM 540 O O . THR A 1 68 ? -4.986 13.934 4.706 1.00 88.06 68 THR A O 1
ATOM 543 N N . PRO A 1 69 ? -3.557 15.556 5.287 1.00 88.19 69 PRO A N 1
ATOM 544 C CA . PRO A 1 69 ? -4.272 16.581 4.524 1.00 88.19 69 PRO A CA 1
ATOM 545 C C . PRO A 1 69 ? -4.455 16.225 3.040 1.00 88.19 69 PRO A C 1
ATOM 547 O O . PRO A 1 69 ? -5.523 16.462 2.475 1.00 88.19 69 PRO A O 1
ATOM 550 N N . LEU A 1 70 ? -3.440 15.604 2.426 1.00 83.50 70 LEU A N 1
ATOM 551 C CA . LEU A 1 70 ? -3.502 15.141 1.039 1.00 83.50 70 LEU A CA 1
ATOM 552 C C . LEU A 1 70 ? -4.528 14.011 0.865 1.00 83.50 70 LEU A C 1
ATOM 554 O O . LEU A 1 70 ? -5.340 14.062 -0.057 1.00 83.50 70 LEU A O 1
ATOM 558 N N . GLN A 1 71 ? -4.545 13.032 1.777 1.00 80.25 71 GLN A N 1
ATOM 559 C CA . GLN A 1 71 ? -5.514 11.930 1.757 1.00 80.25 71 GLN A CA 1
ATOM 560 C C . GLN A 1 71 ? -6.953 12.440 1.886 1.00 80.25 71 GLN A C 1
ATOM 562 O O . GLN A 1 71 ? -7.807 12.043 1.095 1.00 80.25 71 GLN A O 1
ATOM 567 N N . LYS A 1 72 ? -7.206 13.399 2.787 1.00 85.12 72 LYS A N 1
ATOM 568 C CA . LYS A 1 72 ? -8.522 14.050 2.917 1.00 85.12 72 LYS A CA 1
ATOM 569 C C . LYS A 1 72 ? -8.947 14.742 1.624 1.00 85.12 72 LYS A C 1
ATOM 571 O O . LYS A 1 72 ? -10.102 14.639 1.211 1.00 85.12 72 LYS A O 1
ATOM 576 N N . GLN A 1 73 ? -8.019 15.430 0.953 1.00 86.94 73 GLN A N 1
ATOM 577 C CA . GLN A 1 73 ? -8.299 16.085 -0.326 1.00 86.94 73 GLN A CA 1
ATOM 578 C C . GLN A 1 73 ? -8.629 15.065 -1.426 1.00 86.94 73 GLN A C 1
ATOM 580 O O . GLN A 1 73 ? -9.574 15.269 -2.191 1.00 86.94 73 GLN A O 1
ATOM 585 N N . MET A 1 74 ? -7.870 13.971 -1.513 1.00 82.31 74 MET A N 1
ATOM 586 C CA . MET A 1 74 ? -8.121 12.894 -2.473 1.00 82.31 74 MET A CA 1
ATOM 587 C C . MET A 1 74 ? -9.464 12.208 -2.210 1.00 82.31 74 MET A C 1
ATOM 589 O O . MET A 1 74 ? -10.238 12.010 -3.145 1.00 82.31 74 MET A O 1
ATOM 593 N N . GLN A 1 75 ? -9.786 11.924 -0.948 1.00 79.56 75 GLN A N 1
ATOM 594 C CA . GLN A 1 75 ? -11.068 11.342 -0.557 1.00 79.56 75 GLN A CA 1
ATOM 595 C C . GLN A 1 75 ? -12.237 12.275 -0.893 1.00 79.56 75 GLN A C 1
ATOM 597 O O . GLN A 1 75 ? -13.242 11.827 -1.440 1.00 79.56 75 GLN A O 1
ATOM 602 N N . ALA A 1 76 ? -12.098 13.582 -0.653 1.00 79.75 76 ALA A N 1
ATOM 603 C CA . ALA A 1 76 ? -13.108 14.565 -1.036 1.00 79.75 76 ALA A CA 1
ATOM 604 C C . ALA A 1 76 ? -13.332 14.604 -2.559 1.00 79.75 76 ALA A C 1
ATOM 606 O O . ALA A 1 76 ? -14.478 14.613 -3.011 1.00 79.75 76 ALA A O 1
ATOM 607 N N . LYS A 1 77 ? -12.253 14.570 -3.357 1.00 82.06 77 LYS A N 1
ATOM 608 C CA . LYS A 1 77 ? -12.338 14.486 -4.826 1.00 82.06 77 LYS A CA 1
ATOM 609 C C . LYS A 1 77 ? -13.035 13.202 -5.278 1.00 82.06 77 LYS A C 1
ATOM 611 O O . LYS A 1 77 ? -13.917 13.264 -6.131 1.00 82.06 77 LYS A O 1
ATOM 616 N N . LEU A 1 78 ? -12.684 12.060 -4.689 1.00 79.38 78 LEU A N 1
ATOM 617 C CA . LEU A 1 78 ? -13.316 10.777 -4.994 1.00 79.38 78 LEU A CA 1
ATOM 618 C C . LEU A 1 78 ? -14.813 10.799 -4.656 1.00 79.38 78 LEU A C 1
ATOM 620 O O . LEU A 1 78 ? -15.634 10.452 -5.500 1.00 79.38 78 LEU A O 1
ATOM 624 N N . ASN A 1 79 ? -15.180 11.279 -3.466 1.00 76.25 79 ASN A N 1
ATOM 625 C CA . ASN A 1 79 ? -16.576 11.393 -3.043 1.00 76.25 79 ASN A CA 1
ATOM 626 C C . ASN A 1 79 ? -17.387 12.293 -3.982 1.00 76.25 79 ASN A C 1
ATOM 628 O O . ASN A 1 79 ? -18.517 11.954 -4.324 1.00 76.25 79 ASN A O 1
ATOM 632 N N . HIS A 1 80 ? -16.799 13.399 -4.448 1.00 79.94 80 HIS A N 1
ATOM 633 C CA . HIS A 1 80 ? -17.427 14.280 -5.432 1.00 79.94 80 HIS A CA 1
ATOM 634 C C . HIS A 1 80 ? -17.691 13.573 -6.774 1.00 79.94 80 HIS A C 1
ATOM 636 O O . HIS A 1 80 ? -18.767 13.711 -7.357 1.00 79.94 80 HIS A O 1
ATOM 642 N N . ILE A 1 81 ? -16.736 12.774 -7.260 1.00 78.12 81 ILE A N 1
ATOM 643 C CA . ILE A 1 81 ? -16.918 11.961 -8.472 1.00 78.12 81 ILE A CA 1
ATOM 644 C C . ILE A 1 81 ? -18.054 10.949 -8.252 1.00 78.12 81 ILE A C 1
ATOM 646 O O . ILE A 1 81 ? -18.979 10.873 -9.060 1.00 78.12 81 ILE A O 1
ATOM 650 N N . LEU A 1 82 ? -18.043 10.217 -7.135 1.00 74.62 82 LEU A N 1
ATOM 651 C CA . LEU A 1 82 ? -19.053 9.198 -6.824 1.00 74.62 82 LEU A CA 1
ATOM 652 C C . LEU A 1 82 ? -20.463 9.782 -6.628 1.00 74.62 82 LEU A C 1
ATOM 654 O O . LEU A 1 82 ? -21.446 9.141 -7.003 1.00 74.62 82 LEU A O 1
ATOM 658 N N . SER A 1 83 ? -20.589 11.004 -6.099 1.00 77.69 83 SER A N 1
ATOM 659 C CA . SER A 1 83 ? -21.888 11.683 -5.994 1.00 77.69 83 SER A CA 1
ATOM 660 C C . SER A 1 83 ? -22.464 12.068 -7.358 1.00 77.69 83 SER A C 1
ATOM 662 O O . SER A 1 83 ? -23.679 12.037 -7.537 1.00 77.69 83 SER A O 1
ATOM 664 N N . ASN A 1 84 ? -21.604 12.379 -8.332 1.00 80.31 84 ASN A N 1
ATOM 665 C CA . ASN A 1 84 ? -22.007 12.761 -9.690 1.00 80.31 84 ASN A CA 1
ATOM 666 C C . ASN A 1 84 ? -22.204 11.557 -10.627 1.00 80.31 84 ASN A C 1
ATOM 668 O O . ASN A 1 84 ? -22.788 11.698 -11.703 1.00 80.31 84 ASN A O 1
ATOM 672 N N . HIS A 1 85 ? -21.757 10.365 -10.223 1.00 77.19 85 HIS A N 1
ATOM 673 C CA . HIS A 1 85 ? -21.887 9.131 -10.995 1.00 77.19 85 HIS A CA 1
ATOM 674 C C . HIS A 1 85 ? -22.596 8.038 -10.178 1.00 77.19 85 HIS A C 1
ATOM 676 O O . HIS A 1 85 ? -21.943 7.121 -9.683 1.00 77.19 85 HIS A O 1
ATOM 682 N N . PRO A 1 86 ? -23.945 8.058 -10.095 1.00 68.69 86 PRO A N 1
ATOM 683 C CA . PRO A 1 86 ? -24.729 7.106 -9.296 1.00 68.69 86 PRO A CA 1
ATOM 684 C C . PRO A 1 86 ? -24.447 5.629 -9.604 1.00 68.69 86 PRO A C 1
ATOM 686 O O . PRO A 1 86 ? -24.549 4.781 -8.728 1.00 68.69 86 PRO A O 1
ATOM 689 N N . LYS A 1 87 ? -24.049 5.316 -10.846 1.00 70.88 87 LYS A N 1
ATOM 690 C CA . LYS A 1 87 ? -23.679 3.957 -11.283 1.00 70.88 87 LYS A CA 1
ATOM 691 C C . LYS A 1 87 ? -22.367 3.445 -10.676 1.00 70.88 87 LYS A C 1
ATOM 693 O O . LYS A 1 87 ? -22.124 2.247 -10.719 1.00 70.88 87 LYS A O 1
ATOM 698 N N . LEU A 1 88 ? -21.522 4.343 -10.171 1.00 61.38 88 LEU A N 1
ATOM 699 C CA . LEU A 1 88 ? -20.254 4.024 -9.515 1.00 61.38 88 LEU A CA 1
ATOM 700 C C . LEU A 1 88 ? -20.390 3.989 -7.991 1.00 61.38 88 LEU A C 1
ATOM 702 O O . LEU A 1 88 ? -19.406 3.702 -7.312 1.00 61.38 88 LEU A O 1
ATOM 706 N N . GLN A 1 89 ? -21.572 4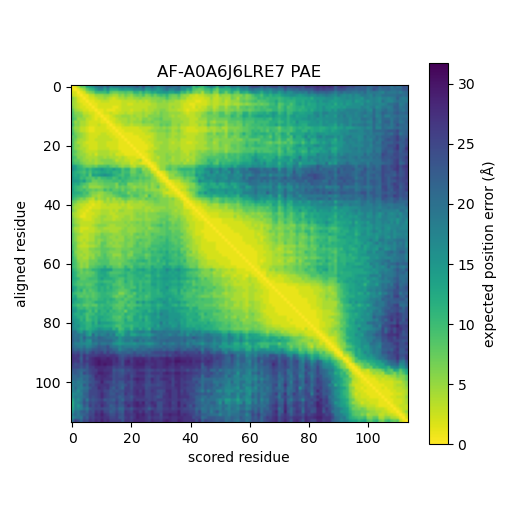.291 -7.438 1.00 57.88 89 GLN A N 1
ATOM 707 C CA . GLN A 1 89 ? -21.742 4.250 -5.995 1.00 57.88 89 GLN A CA 1
ATOM 708 C C . GLN A 1 89 ? -21.537 2.823 -5.484 1.00 57.88 89 GLN A C 1
ATOM 710 O O . GLN A 1 89 ? -22.193 1.896 -5.967 1.00 57.88 89 GLN A O 1
ATOM 715 N N . PRO A 1 90 ? -20.640 2.629 -4.505 1.00 58.16 90 PRO A N 1
ATOM 716 C CA . PRO A 1 90 ? -20.461 1.325 -3.904 1.00 58.16 90 PRO A CA 1
ATOM 717 C C . PRO A 1 90 ? -21.768 0.920 -3.218 1.00 58.16 90 PRO A C 1
ATOM 719 O O . PRO A 1 90 ? -22.315 1.662 -2.402 1.00 58.16 90 PRO A O 1
ATOM 722 N N . THR A 1 91 ? -22.285 -0.264 -3.548 1.00 50.81 91 THR A N 1
ATOM 723 C CA . THR A 1 91 ? -23.434 -0.838 -2.840 1.00 50.81 91 THR A CA 1
ATOM 724 C C . THR A 1 91 ? -23.127 -0.906 -1.335 1.00 50.81 91 THR A C 1
ATOM 726 O O . THR A 1 91 ? -22.036 -1.377 -0.994 1.00 50.81 91 THR A O 1
ATOM 729 N N . PRO A 1 92 ? -24.060 -0.517 -0.435 1.00 51.44 92 PRO A N 1
ATOM 730 C CA . PRO A 1 92 ? -23.806 -0.294 1.002 1.00 51.44 92 PRO A CA 1
ATOM 731 C C . PRO A 1 92 ? -23.207 -1.472 1.793 1.00 51.44 92 PRO A C 1
ATOM 733 O O . PRO A 1 92 ? -22.791 -1.309 2.935 1.00 51.44 92 PRO A O 1
ATOM 736 N N . ASN A 1 93 ? -23.141 -2.665 1.202 1.00 45.78 93 ASN A N 1
ATOM 737 C CA . ASN A 1 93 ? -22.806 -3.911 1.882 1.00 45.78 93 ASN A CA 1
ATOM 738 C C . ASN A 1 93 ? -21.317 -4.303 1.843 1.00 45.78 93 ASN A C 1
ATOM 740 O O . ASN A 1 93 ? -21.030 -5.476 2.037 1.00 45.78 93 ASN A O 1
ATOM 744 N N . HIS A 1 94 ? -20.361 -3.391 1.618 1.00 45.66 94 HIS A N 1
ATOM 745 C CA . HIS A 1 94 ? -18.926 -3.751 1.537 1.00 45.66 94 HIS A CA 1
ATOM 746 C C . HIS A 1 94 ? -18.065 -3.362 2.763 1.00 45.66 94 HIS A C 1
ATOM 748 O O . HIS A 1 94 ? -16.845 -3.266 2.668 1.00 45.66 94 HIS A O 1
ATOM 754 N N . HIS A 1 95 ? -18.671 -3.238 3.950 1.00 46.59 95 HIS A N 1
ATOM 755 C CA . HIS A 1 95 ? -17.956 -3.425 5.226 1.00 46.59 95 HIS A CA 1
ATOM 756 C C . HIS A 1 95 ? -17.356 -4.842 5.453 1.00 46.59 95 HIS A C 1
ATOM 758 O O . HIS A 1 95 ? -16.337 -4.921 6.148 1.00 46.59 95 HIS A O 1
ATOM 764 N N . PRO A 1 96 ? -17.891 -5.950 4.881 1.00 49.88 96 PRO A N 1
ATOM 765 C CA . PRO A 1 96 ? -17.364 -7.297 5.070 1.00 49.88 96 PRO A CA 1
ATOM 766 C C . PRO A 1 96 ? -15.914 -7.450 4.648 1.00 49.88 96 PRO A C 1
ATOM 768 O O . PRO A 1 96 ? -15.185 -8.085 5.380 1.00 49.88 96 PRO A O 1
ATOM 771 N N . VAL A 1 97 ? -15.436 -6.808 3.575 1.00 51.00 97 VAL A N 1
ATOM 772 C CA . VAL A 1 97 ? -14.054 -7.033 3.096 1.00 51.00 97 VAL A CA 1
ATOM 773 C C . VAL A 1 97 ? -13.011 -6.696 4.170 1.00 51.00 97 VAL A C 1
ATOM 775 O O . VAL A 1 97 ? -12.011 -7.394 4.308 1.00 51.00 97 VAL A O 1
ATOM 778 N N . ARG A 1 98 ? -13.257 -5.660 4.985 1.00 50.59 98 ARG A N 1
ATOM 779 C CA . ARG A 1 98 ? -12.349 -5.264 6.076 1.00 50.59 98 ARG A CA 1
ATOM 780 C C . ARG A 1 98 ? -12.461 -6.184 7.290 1.00 50.59 98 ARG A C 1
ATOM 782 O O . ARG A 1 98 ? -11.440 -6.571 7.848 1.00 50.59 98 ARG A O 1
ATOM 789 N N . ALA A 1 99 ? -13.683 -6.539 7.686 1.00 51.72 99 ALA A N 1
ATOM 790 C CA . ALA A 1 99 ? -13.927 -7.444 8.809 1.00 51.72 99 ALA A CA 1
ATOM 791 C C . ALA A 1 99 ? -13.494 -8.887 8.494 1.00 51.72 99 ALA A C 1
ATOM 793 O O . ALA A 1 99 ? -12.959 -9.575 9.353 1.00 51.72 99 ALA A O 1
ATOM 794 N N . GLU A 1 100 ? -13.678 -9.322 7.252 1.00 52.22 100 GLU A N 1
ATOM 795 C CA . GLU A 1 100 ? -13.318 -10.633 6.722 1.00 52.22 100 GLU A CA 1
ATOM 796 C C . GLU A 1 100 ? -11.808 -10.746 6.528 1.00 52.22 100 GLU A C 1
ATOM 798 O O . GLU A 1 100 ? -11.233 -11.750 6.940 1.00 52.22 100 GLU A O 1
ATOM 803 N N . PHE A 1 101 ? -11.136 -9.699 6.027 1.00 58.88 101 PHE A N 1
ATOM 804 C CA . PHE A 1 101 ? -9.672 -9.645 6.027 1.00 58.88 101 PHE A CA 1
ATOM 805 C C . PHE A 1 101 ? -9.114 -9.710 7.453 1.00 58.88 101 PHE A C 1
ATOM 807 O O . PHE A 1 101 ? -8.268 -10.556 7.729 1.00 58.88 101 PHE A O 1
ATOM 814 N N . ALA A 1 102 ? -9.602 -8.867 8.371 1.00 53.56 102 ALA A N 1
ATOM 815 C CA . ALA A 1 102 ? -9.136 -8.857 9.758 1.00 53.56 102 ALA A CA 1
ATOM 816 C C . ALA A 1 102 ? -9.411 -10.196 10.464 1.00 53.56 102 ALA A C 1
ATOM 818 O O . ALA A 1 102 ? -8.538 -10.726 11.145 1.00 53.56 102 ALA A O 1
ATOM 819 N N . SER A 1 103 ? -10.588 -10.790 10.247 1.00 55.59 103 SER A N 1
ATOM 820 C CA . SER A 1 103 ? -10.951 -12.103 10.785 1.00 55.59 103 SER A CA 1
ATOM 821 C C . SER A 1 103 ? -10.072 -13.220 10.215 1.00 55.59 103 SER A C 1
ATOM 823 O O . SER A 1 103 ? -9.545 -14.028 10.983 1.00 55.59 103 SER A O 1
ATOM 825 N N . CYS A 1 104 ? -9.841 -13.241 8.899 1.00 59.78 104 CYS A N 1
ATOM 826 C CA . CYS A 1 104 ? -8.949 -14.209 8.259 1.00 59.78 104 CYS A CA 1
ATOM 827 C C . CYS A 1 104 ? -7.502 -14.042 8.734 1.00 59.78 104 CYS A C 1
ATOM 829 O O . CYS A 1 104 ? -6.824 -15.031 9.003 1.00 59.78 104 CYS A O 1
ATOM 831 N N . PHE A 1 105 ? -7.024 -12.806 8.857 1.00 67.44 105 PHE A N 1
ATOM 832 C CA . PHE A 1 105 ? -5.672 -12.507 9.313 1.00 67.44 105 PHE A CA 1
ATOM 833 C C . PHE A 1 105 ? -5.466 -12.962 10.765 1.00 67.44 105 PHE A C 1
ATOM 835 O O . PHE A 1 105 ? -4.587 -13.777 11.033 1.00 67.44 105 PHE A O 1
ATOM 842 N N . LEU A 1 106 ? -6.331 -12.541 11.691 1.00 63.59 106 LEU A N 1
ATOM 843 C CA . LEU A 1 106 ? -6.225 -12.900 13.110 1.00 63.59 106 LEU A CA 1
ATOM 844 C C . LEU A 1 106 ? -6.410 -14.403 13.366 1.00 63.59 106 LEU A C 1
ATOM 846 O O . LEU A 1 106 ? -5.752 -14.956 14.244 1.00 63.59 106 LEU A O 1
ATOM 850 N N . SER A 1 107 ? -7.233 -15.089 12.567 1.00 66.88 107 SER A N 1
ATOM 851 C CA . SER A 1 107 ? -7.389 -16.551 12.657 1.00 66.88 107 SER A CA 1
ATOM 852 C C . SER A 1 107 ? -6.107 -17.307 12.292 1.00 66.88 107 SER A C 1
ATOM 854 O O . SER A 1 107 ? -5.842 -18.374 12.841 1.00 66.88 107 SER A O 1
ATOM 856 N N . ASN A 1 108 ? -5.298 -16.759 11.381 1.00 62.94 108 ASN A N 1
ATOM 857 C CA . ASN A 1 108 ? -4.029 -17.360 10.967 1.00 62.94 108 ASN A CA 1
ATOM 858 C C . ASN A 1 108 ? -2.839 -16.913 11.836 1.00 62.94 108 ASN A C 1
ATOM 860 O O . ASN A 1 108 ? -1.811 -17.593 11.852 1.00 62.94 108 ASN A O 1
ATOM 864 N N . TYR A 1 109 ? -2.976 -15.808 12.579 1.00 60.88 109 TYR A N 1
ATOM 865 C CA . TYR A 1 109 ? -1.918 -15.218 13.404 1.00 60.88 109 TYR A CA 1
ATOM 866 C C . TYR A 1 109 ? -2.428 -14.815 14.803 1.00 60.88 109 TYR A C 1
ATOM 868 O O . TYR A 1 109 ? -2.395 -13.638 15.158 1.00 60.88 109 TYR A O 1
ATOM 876 N N . PRO A 1 110 ? -2.870 -15.773 15.642 1.00 61.09 110 PRO A N 1
ATOM 877 C CA . PRO A 1 110 ? -3.515 -15.469 16.926 1.00 61.09 110 PRO A CA 1
ATOM 878 C C . PRO A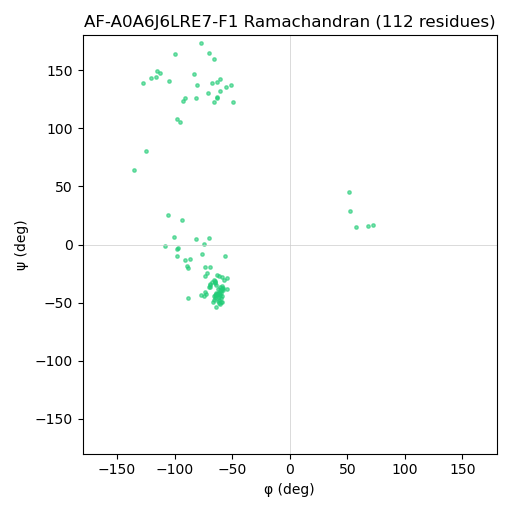 1 110 ? -2.601 -14.749 17.930 1.00 61.09 110 PRO A C 1
ATOM 880 O O . PRO A 1 110 ? -3.084 -13.975 18.745 1.00 61.09 110 PRO A O 1
ATOM 883 N N . LYS A 1 111 ? -1.279 -14.939 17.828 1.00 69.56 111 LYS A N 1
ATOM 884 C CA . LYS A 1 111 ? -0.269 -14.274 18.675 1.00 69.56 111 LYS A CA 1
ATOM 885 C C . LYS A 1 111 ? -0.032 -12.801 18.330 1.00 69.56 111 LYS A C 1
ATOM 887 O O . LYS A 1 111 ? 0.841 -12.181 18.911 1.00 69.56 111 LYS A O 1
ATOM 892 N N . PHE A 1 112 ? -0.731 -12.263 17.334 1.00 48.88 112 PHE A N 1
ATOM 893 C CA . PHE A 1 112 ? -0.582 -10.867 16.930 1.00 48.88 112 PHE A CA 1
ATOM 894 C C . PHE A 1 112 ? -1.218 -9.889 17.940 1.00 48.88 112 PHE A C 1
ATOM 896 O O . PHE A 1 112 ? -0.895 -8.707 17.928 1.00 48.88 112 PHE A O 1
ATOM 903 N N . ILE A 1 113 ? -2.130 -10.374 18.794 1.00 51.62 113 ILE A N 1
ATOM 904 C CA . ILE A 1 113 ? -2.823 -9.582 19.828 1.00 51.62 113 ILE A CA 1
ATOM 905 C C . ILE A 1 113 ? -2.165 -9.741 21.220 1.00 51.62 113 ILE A C 1
ATOM 907 O O . ILE A 1 113 ? -2.503 -8.992 22.135 1.00 51.62 113 ILE A O 1
ATOM 911 N N . ASP A 1 114 ? -1.224 -10.679 21.374 1.00 49.38 114 ASP A N 1
ATOM 912 C CA . ASP A 1 114 ? -0.450 -10.891 22.611 1.00 49.38 114 ASP A CA 1
ATOM 913 C C . ASP A 1 114 ? 0.791 -9.983 22.662 1.00 49.38 114 ASP A C 1
ATOM 915 O O . ASP A 1 114 ? 1.095 -9.460 23.760 1.00 49.38 114 ASP A O 1
#

Mean predicted aligned error: 12.63 Å

Organism: NCBI:txid449393